Protein AF-G5K850-F1 (afdb_monomer)

Structure (mmCIF, N/CA/C/O backbone):
data_AF-G5K850-F1
#
_entry.id   AF-G5K850-F1
#
loop_
_atom_site.group_PDB
_atom_site.id
_atom_site.type_symbol
_atom_site.label_atom_id
_atom_site.label_alt_id
_atom_site.label_comp_id
_atom_site.label_asym_id
_atom_site.label_entity_id
_atom_site.label_seq_id
_atom_site.pdbx_PDB_ins_code
_atom_site.Cartn_x
_atom_site.Cartn_y
_atom_site.Cartn_z
_atom_site.occupancy
_atom_site.B_iso_or_equiv
_atom_site.auth_seq_id
_atom_site.auth_comp_id
_atom_site.auth_asym_id
_atom_site.auth_atom_id
_atom_site.pdbx_PDB_model_num
ATOM 1 N N . MET A 1 1 ? 1.939 8.771 -0.094 1.00 84.94 1 MET A N 1
ATOM 2 C CA . MET A 1 1 ? 2.067 8.155 -1.436 1.00 84.94 1 MET A CA 1
ATOM 3 C C . MET A 1 1 ? 3.414 8.349 -2.115 1.00 84.94 1 MET A C 1
ATOM 5 O O . MET A 1 1 ? 3.850 7.407 -2.749 1.00 84.94 1 MET A O 1
ATOM 9 N N . ARG A 1 2 ? 4.103 9.500 -2.023 1.00 87.31 2 ARG A N 1
ATOM 10 C CA . ARG A 1 2 ? 5.393 9.679 -2.732 1.00 87.31 2 ARG A CA 1
ATOM 11 C C . ARG A 1 2 ? 6.455 8.633 -2.355 1.00 87.31 2 ARG A C 1
ATOM 13 O O . ARG A 1 2 ? 7.092 8.093 -3.245 1.00 87.31 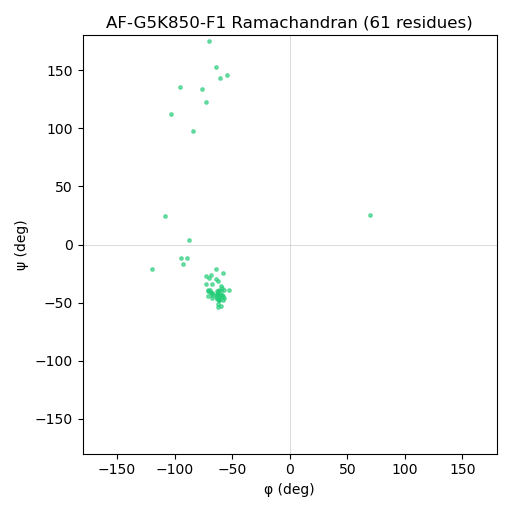2 ARG A O 1
ATOM 20 N N . GLN A 1 3 ? 6.605 8.327 -1.064 1.00 90.38 3 GLN A N 1
ATOM 21 C CA . GLN A 1 3 ? 7.546 7.306 -0.588 1.00 90.38 3 GLN A CA 1
ATOM 22 C C . GLN A 1 3 ? 7.141 5.889 -1.023 1.00 90.38 3 GLN A C 1
ATOM 24 O O . GLN A 1 3 ? 7.955 5.178 -1.591 1.00 90.38 3 GLN A O 1
ATOM 29 N N . THR A 1 4 ? 5.864 5.525 -0.874 1.00 87.94 4 THR A N 1
ATOM 30 C CA . THR A 1 4 ? 5.311 4.243 -1.348 1.00 87.94 4 THR A CA 1
ATOM 31 C C . THR A 1 4 ? 5.617 3.990 -2.822 1.00 87.94 4 THR A C 1
ATOM 33 O O . THR A 1 4 ? 5.938 2.877 -3.205 1.00 87.94 4 THR A O 1
ATOM 36 N N . ILE A 1 5 ? 5.555 5.030 -3.654 1.00 90.38 5 ILE A N 1
ATOM 37 C CA . ILE A 1 5 ? 5.857 4.921 -5.085 1.00 90.38 5 ILE A CA 1
ATOM 38 C C . ILE A 1 5 ? 7.330 4.625 -5.319 1.00 90.38 5 ILE A C 1
ATOM 40 O O . ILE A 1 5 ? 7.631 3.729 -6.093 1.00 90.38 5 ILE A O 1
ATOM 44 N N . LYS A 1 6 ? 8.235 5.298 -4.598 1.00 91.44 6 LYS A N 1
ATOM 45 C CA . LYS A 1 6 ? 9.665 4.964 -4.641 1.00 91.44 6 LYS A CA 1
ATOM 46 C C . LYS A 1 6 ? 9.923 3.517 -4.223 1.00 91.44 6 LYS A C 1
ATOM 48 O O . LYS A 1 6 ? 10.787 2.873 -4.796 1.00 91.44 6 LYS A O 1
ATOM 53 N N . GLU A 1 7 ? 9.175 3.009 -3.247 1.00 93.00 7 GLU A N 1
ATOM 54 C CA . GLU A 1 7 ? 9.285 1.613 -2.820 1.00 93.00 7 GLU A CA 1
ATOM 55 C C . GLU A 1 7 ? 8.758 0.647 -3.888 1.00 93.00 7 GLU A C 1
ATOM 57 O O . GLU A 1 7 ? 9.414 -0.350 -4.149 1.00 93.00 7 GLU A O 1
ATOM 62 N N . ILE A 1 8 ? 7.659 0.958 -4.585 1.00 92.69 8 ILE A N 1
ATOM 63 C CA . ILE A 1 8 ? 7.151 0.136 -5.704 1.00 92.69 8 ILE A CA 1
ATOM 64 C C . ILE A 1 8 ? 8.162 0.052 -6.866 1.00 92.69 8 ILE A C 1
ATOM 66 O O . ILE A 1 8 ? 8.220 -0.967 -7.552 1.00 92.69 8 ILE A O 1
ATOM 70 N N . GLU A 1 9 ? 8.974 1.087 -7.092 1.00 90.44 9 GLU A N 1
ATOM 71 C CA . GLU A 1 9 ? 10.000 1.071 -8.150 1.00 90.44 9 GLU A CA 1
ATOM 72 C C . GLU A 1 9 ? 11.082 0.005 -7.913 1.00 90.44 9 GLU A C 1
ATOM 74 O O . GLU A 1 9 ? 11.639 -0.521 -8.871 1.00 90.44 9 GLU A O 1
ATOM 79 N N . VAL A 1 10 ? 11.377 -0.336 -6.652 1.00 91.81 10 VAL A N 1
ATOM 80 C CA . VAL A 1 10 ? 12.512 -1.212 -6.298 1.00 91.81 10 VAL A CA 1
ATOM 81 C C . VAL A 1 10 ? 12.111 -2.495 -5.569 1.00 91.81 10 VAL A C 1
ATOM 83 O O . VAL A 1 10 ? 12.874 -3.458 -5.553 1.00 91.81 10 VAL A O 1
ATOM 86 N N . A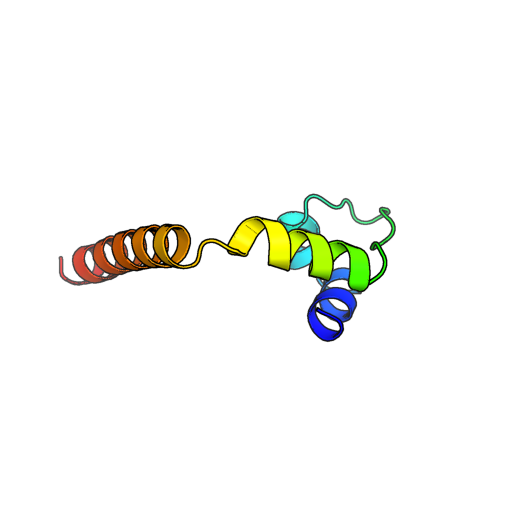SN A 1 11 ? 10.931 -2.534 -4.949 1.00 94.38 11 ASN A N 1
ATOM 87 C CA . ASN A 1 11 ? 10.492 -3.632 -4.097 1.00 94.38 11 ASN A CA 1
ATOM 88 C C . ASN A 1 11 ? 9.478 -4.526 -4.821 1.00 94.38 11 ASN A C 1
ATOM 90 O O . ASN A 1 11 ? 8.328 -4.146 -5.050 1.00 94.38 11 ASN A O 1
ATOM 94 N N . VAL A 1 12 ? 9.896 -5.759 -5.112 1.00 94.62 12 VAL A N 1
ATOM 95 C CA . VAL A 1 12 ? 9.084 -6.768 -5.809 1.00 94.62 12 VAL A CA 1
ATOM 96 C C . VAL A 1 12 ? 7.792 -7.100 -5.057 1.00 94.62 12 VAL A C 1
ATOM 98 O O . VAL A 1 12 ? 6.737 -7.203 -5.681 1.00 94.62 12 VAL A O 1
ATOM 101 N N . THR A 1 13 ? 7.832 -7.208 -3.727 1.00 95.19 13 THR A N 1
ATOM 102 C CA . THR A 1 13 ? 6.643 -7.494 -2.908 1.00 95.19 13 THR A CA 1
ATOM 103 C C . THR A 1 13 ? 5.594 -6.399 -3.060 1.00 95.19 13 THR A C 1
ATOM 105 O O . THR A 1 13 ? 4.400 -6.678 -3.150 1.00 95.19 13 THR A O 1
ATOM 108 N N . TYR A 1 14 ? 6.030 -5.142 -3.141 1.00 92.50 14 TYR A N 1
ATOM 109 C CA . TYR A 1 14 ? 5.113 -4.022 -3.321 1.00 92.50 14 TYR A CA 1
ATOM 110 C C . TYR A 1 14 ? 4.529 -4.016 -4.733 1.00 92.50 14 TYR A C 1
ATOM 112 O O . TYR A 1 14 ? 3.331 -3.794 -4.887 1.00 92.50 14 TYR A O 1
ATOM 120 N N . ARG A 1 15 ? 5.324 -4.333 -5.761 1.00 93.62 15 ARG A N 1
ATOM 121 C CA . ARG A 1 15 ? 4.806 -4.503 -7.129 1.00 93.62 15 ARG A CA 1
ATOM 122 C C . ARG A 1 15 ? 3.730 -5.583 -7.194 1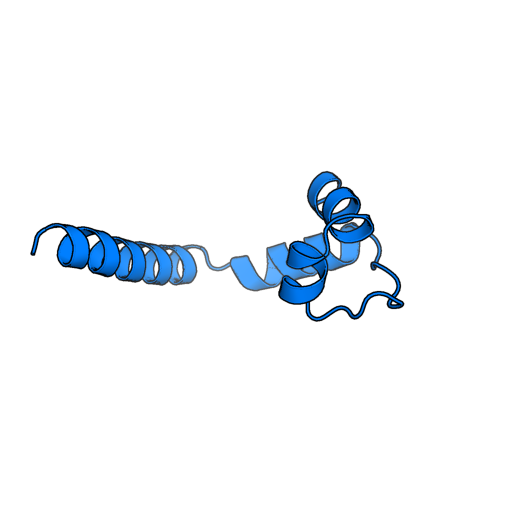.00 93.62 15 ARG A C 1
ATOM 124 O O . ARG A 1 15 ? 2.644 -5.306 -7.697 1.00 93.62 15 ARG A O 1
ATOM 131 N N . TRP A 1 16 ? 3.989 -6.749 -6.600 1.00 93.94 16 TRP A N 1
ATOM 132 C CA . TRP A 1 16 ? 3.009 -7.832 -6.494 1.00 93.94 16 TRP A CA 1
ATOM 133 C C . TRP A 1 16 ? 1.721 -7.378 -5.794 1.00 93.94 16 TRP A C 1
ATOM 135 O O . TRP A 1 16 ? 0.632 -7.606 -6.316 1.00 93.94 16 TRP A O 1
ATOM 145 N N . PHE A 1 17 ? 1.832 -6.664 -4.669 1.00 91.00 17 PHE A N 1
ATOM 146 C CA . PHE A 1 17 ? 0.670 -6.155 -3.935 1.00 91.00 17 PHE A CA 1
ATOM 147 C C . PHE A 1 17 ? -0.197 -5.202 -4.776 1.00 91.00 17 PHE A C 1
ATOM 149 O O . PHE A 1 17 ? -1.423 -5.214 -4.675 1.00 91.00 17 PHE A O 1
ATOM 156 N N . PHE A 1 18 ? 0.428 -4.393 -5.634 1.00 88.50 18 PHE A N 1
ATOM 157 C CA . PHE A 1 18 ? -0.274 -3.501 -6.560 1.00 88.50 18 PHE A CA 1
ATOM 158 C C . PHE A 1 18 ? -0.648 -4.161 -7.898 1.00 88.50 18 PHE A C 1
ATOM 160 O O . PHE A 1 18 ? -1.203 -3.481 -8.762 1.00 88.50 18 PHE A O 1
ATOM 167 N N . GLY A 1 19 ? -0.393 -5.463 -8.069 1.00 90.94 19 GLY A N 1
ATOM 168 C CA . GLY A 1 19 ? -0.711 -6.208 -9.289 1.00 90.94 19 GLY A CA 1
ATOM 169 C C . GLY A 1 19 ? 0.150 -5.826 -10.496 1.00 90.94 19 GLY A C 1
ATOM 170 O O . GLY A 1 19 ? -0.302 -5.965 -11.628 1.00 90.94 19 GLY A O 1
ATOM 171 N N . LEU A 1 20 ? 1.359 -5.314 -10.262 1.00 93.88 20 LEU A N 1
ATOM 172 C CA . LEU A 1 20 ? 2.314 -4.940 -11.302 1.00 93.88 20 LEU A CA 1
ATOM 173 C C . LEU A 1 20 ? 3.293 -6.089 -11.559 1.00 93.88 20 LEU A C 1
ATOM 175 O O . LEU A 1 20 ? 3.862 -6.660 -10.624 1.00 93.88 20 LEU A O 1
ATOM 179 N N . THR A 1 21 ? 3.551 -6.378 -12.830 1.00 92.94 21 THR A N 1
ATOM 180 C CA . THR A 1 21 ? 4.695 -7.188 -13.270 1.00 92.94 21 THR A CA 1
ATOM 181 C C . THR A 1 21 ? 5.999 -6.414 -13.063 1.00 92.94 21 THR A C 1
ATOM 183 O O . THR A 1 21 ? 5.982 -5.249 -12.668 1.00 92.94 21 THR A O 1
ATOM 186 N N . LEU A 1 22 ? 7.161 -7.018 -13.313 1.00 90.12 22 LEU A N 1
ATOM 187 C CA . LEU A 1 22 ? 8.446 -6.314 -13.184 1.00 90.12 22 LEU A CA 1
ATOM 188 C C . LEU A 1 22 ? 8.649 -5.225 -14.250 1.00 90.12 22 LEU A C 1
ATOM 190 O O . LEU A 1 22 ? 9.354 -4.255 -13.995 1.00 90.12 22 LEU A O 1
ATOM 194 N N . GLU A 1 23 ? 8.003 -5.360 -15.406 1.00 92.62 23 GLU A N 1
ATOM 195 C CA . GLU A 1 23 ? 8.191 -4.477 -16.565 1.00 92.62 23 GLU A CA 1
ATOM 196 C C . GLU A 1 23 ? 7.195 -3.310 -16.597 1.00 92.62 23 GLU A C 1
ATOM 198 O O . GLU A 1 23 ? 7.416 -2.311 -17.284 1.00 92.62 23 GLU A O 1
ATOM 203 N N . ASP A 1 24 ? 6.104 -3.408 -15.832 1.00 9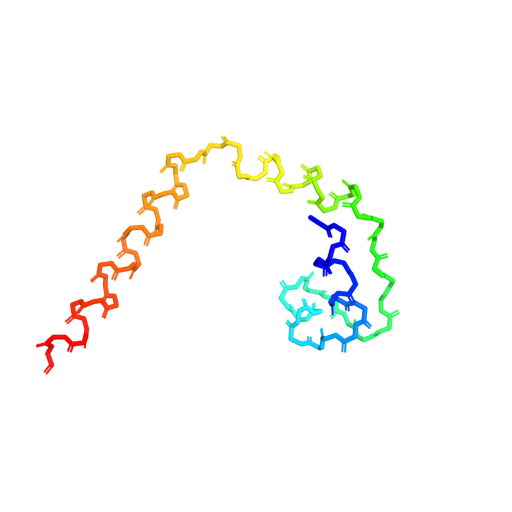4.56 24 ASP A N 1
ATOM 204 C CA . ASP A 1 24 ? 5.074 -2.374 -15.804 1.00 94.56 24 ASP A CA 1
ATOM 205 C C . ASP A 1 24 ? 5.612 -1.019 -15.326 1.00 94.56 24 ASP A C 1
ATOM 207 O O . ASP A 1 24 ? 6.416 -0.904 -14.398 1.00 94.56 24 ASP A O 1
ATOM 211 N N . LYS A 1 25 ? 5.114 0.067 -15.912 1.00 92.38 25 LYS A N 1
ATOM 212 C CA . LYS A 1 25 ? 5.454 1.407 -15.425 1.00 92.38 25 LYS A CA 1
ATOM 213 C C . LYS A 1 25 ? 4.681 1.714 -14.150 1.00 92.38 25 LYS A C 1
ATOM 215 O O . LYS A 1 25 ? 3.461 1.551 -14.095 1.00 92.38 25 LYS A O 1
ATOM 220 N N . VAL A 1 26 ? 5.370 2.247 -13.144 1.00 91.62 26 VAL A N 1
ATOM 221 C CA . VAL A 1 26 ? 4.702 2.744 -11.941 1.00 91.62 26 VAL A CA 1
ATOM 222 C C . VAL A 1 26 ? 3.987 4.051 -12.281 1.00 91.62 26 VAL A C 1
ATOM 224 O O . VAL A 1 26 ? 4.582 5.012 -12.767 1.00 91.62 26 VAL A O 1
ATOM 227 N N . ALA A 1 27 ? 2.673 4.094 -12.054 1.00 89.69 27 ALA A N 1
ATOM 228 C CA . ALA A 1 27 ? 1.897 5.306 -12.280 1.00 89.69 27 ALA A CA 1
ATOM 229 C C . ALA A 1 27 ? 2.343 6.446 -11.345 1.00 89.69 27 ALA A C 1
ATOM 231 O O . ALA A 1 27 ? 2.799 6.226 -10.222 1.00 89.69 27 ALA A O 1
ATOM 232 N N . HIS A 1 28 ? 2.143 7.689 -11.788 1.00 90.50 28 HIS A N 1
ATOM 233 C CA . HIS A 1 28 ? 2.486 8.871 -11.002 1.00 90.50 28 HIS A CA 1
ATOM 234 C C . HIS A 1 28 ? 1.827 8.852 -9.609 1.00 90.50 28 HIS A C 1
ATOM 236 O O . HIS A 1 28 ? 0.686 8.414 -9.439 1.00 90.50 28 HIS A O 1
ATOM 242 N N . PHE A 1 29 ? 2.515 9.387 -8.594 1.00 86.31 29 PHE A N 1
ATOM 243 C CA . PHE A 1 29 ? 2.094 9.272 -7.191 1.00 86.31 29 PHE A CA 1
ATOM 244 C C . PHE A 1 29 ? 0.697 9.832 -6.885 1.00 86.31 29 PHE A C 1
ATOM 246 O O . PHE A 1 29 ? 0.063 9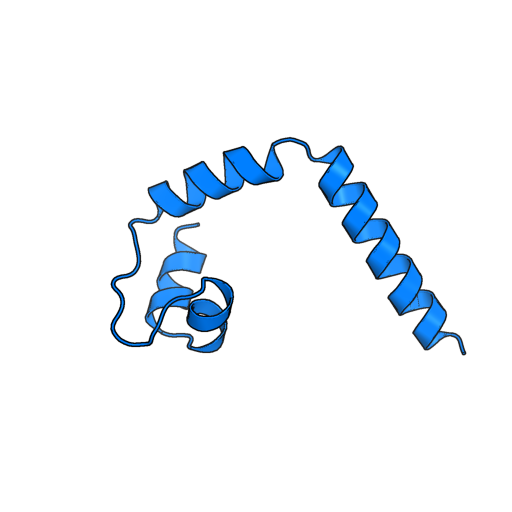.425 -5.908 1.00 86.31 29 PHE A O 1
ATOM 253 N N . THR A 1 30 ? 0.207 10.768 -7.700 1.00 90.06 30 THR A N 1
ATOM 254 C CA . THR A 1 30 ? -1.144 11.331 -7.569 1.00 90.06 30 THR A CA 1
ATOM 255 C C . THR A 1 30 ? -2.234 10.334 -7.946 1.00 90.06 30 THR A C 1
ATOM 257 O O . THR A 1 30 ? -3.318 10.410 -7.373 1.00 90.06 30 THR A O 1
ATOM 260 N N . THR A 1 31 ? -1.965 9.387 -8.848 1.00 90.69 31 THR A N 1
ATOM 261 C CA . THR A 1 31 ? -2.921 8.351 -9.262 1.00 90.69 31 THR A CA 1
ATOM 262 C C . THR A 1 31 ? -3.293 7.473 -8.074 1.00 90.69 31 THR A C 1
ATOM 264 O O . THR A 1 31 ? -4.462 7.379 -7.701 1.00 90.69 31 THR A O 1
ATOM 267 N N . TYR A 1 32 ? -2.285 6.917 -7.402 1.00 85.81 32 TYR A N 1
ATOM 268 C CA . TYR A 1 32 ? -2.498 6.095 -6.216 1.00 85.81 32 TYR A CA 1
ATOM 269 C C . TYR A 1 32 ? -3.025 6.904 -5.030 1.00 85.81 32 TYR A C 1
ATOM 271 O O . TYR A 1 32 ? -3.848 6.395 -4.280 1.00 85.81 32 TYR A O 1
ATOM 279 N N . GLY A 1 33 ? -2.622 8.172 -4.886 1.00 87.81 33 GLY A N 1
ATOM 280 C CA . GLY A 1 33 ? -3.184 9.067 -3.868 1.00 87.81 33 GLY A CA 1
ATOM 281 C C . GLY A 1 33 ? -4.681 9.297 -4.037 1.00 87.81 33 GLY A C 1
ATOM 282 O O . GLY A 1 33 ? -5.429 9.139 -3.078 1.00 87.81 33 GLY A O 1
ATOM 283 N N . LYS A 1 34 ? -5.137 9.598 -5.258 1.00 90.38 34 LYS A N 1
ATOM 284 C CA . LYS A 1 34 ? -6.567 9.767 -5.550 1.00 90.38 34 LYS A CA 1
ATOM 285 C C . LYS A 1 34 ? -7.346 8.468 -5.340 1.00 90.38 34 LYS A C 1
ATOM 287 O O . LYS A 1 34 ? -8.419 8.500 -4.743 1.00 90.38 34 LYS A O 1
ATOM 292 N N . ASN A 1 35 ? -6.803 7.334 -5.790 1.00 88.50 35 ASN A N 1
ATOM 293 C CA . ASN A 1 35 ? -7.441 6.033 -5.584 1.00 88.50 35 ASN A CA 1
ATOM 294 C C . ASN A 1 35 ? -7.540 5.674 -4.095 1.00 88.50 35 ASN A C 1
ATOM 296 O O . ASN A 1 35 ? -8.591 5.227 -3.647 1.00 88.50 35 ASN A O 1
ATOM 300 N N . TYR A 1 36 ? -6.477 5.919 -3.325 1.00 87.00 36 TYR A N 1
ATOM 301 C CA . TYR A 1 36 ? -6.464 5.711 -1.881 1.00 87.00 36 TYR A CA 1
ATOM 302 C C . TYR A 1 36 ? -7.529 6.568 -1.194 1.00 87.00 36 TYR A C 1
ATOM 304 O O . TYR A 1 36 ? -8.396 6.030 -0.512 1.00 87.00 36 TYR A O 1
ATOM 312 N N . SER A 1 37 ? -7.540 7.881 -1.442 1.00 89.12 37 SER A N 1
ATOM 313 C CA . SER A 1 37 ? -8.539 8.770 -0.843 1.00 89.12 37 SER A CA 1
ATOM 314 C C . SER A 1 37 ? -9.969 8.342 -1.168 1.00 89.12 37 SER A C 1
ATOM 316 O O . SER A 1 37 ? -10.819 8.398 -0.292 1.00 89.12 37 SER A O 1
ATOM 318 N N . ARG A 1 38 ? -10.237 7.877 -2.396 1.00 89.25 38 ARG A N 1
ATOM 319 C CA . ARG A 1 38 ? -11.566 7.390 -2.790 1.00 89.25 38 ARG A CA 1
ATOM 320 C C . ARG A 1 38 ? -11.926 6.049 -2.138 1.00 89.25 38 ARG A C 1
ATOM 322 O O . ARG A 1 38 ? -13.059 5.884 -1.705 1.00 89.25 38 ARG A O 1
ATOM 329 N N . ARG A 1 39 ? -11.008 5.076 -2.098 1.00 87.50 39 ARG A N 1
ATOM 330 C CA . ARG A 1 39 ? -11.288 3.737 -1.542 1.00 87.50 39 ARG A CA 1
ATOM 331 C C . ARG A 1 39 ? -11.408 3.724 -0.025 1.00 87.50 39 ARG A C 1
ATOM 333 O O . ARG A 1 39 ? -12.195 2.954 0.503 1.00 87.50 39 ARG A O 1
ATOM 340 N N . PHE A 1 40 ? -10.638 4.567 0.649 1.00 86.94 40 PHE A N 1
ATOM 341 C CA . PHE A 1 40 ? -10.565 4.624 2.109 1.00 86.94 40 PHE A CA 1
ATOM 342 C C . PHE A 1 40 ? -11.251 5.881 2.656 1.00 86.94 40 PHE A C 1
ATOM 344 O O . PHE A 1 40 ? -10.896 6.382 3.723 1.00 86.94 40 PHE A O 1
ATOM 351 N N . GLN A 1 41 ? -12.205 6.430 1.897 1.00 89.94 41 GLN A N 1
ATOM 352 C CA . GLN A 1 41 ? -12.946 7.617 2.305 1.00 89.94 41 GLN A CA 1
ATOM 353 C C . GLN A 1 41 ? -13.876 7.309 3.482 1.00 89.94 41 GLN A C 1
ATOM 355 O O . GLN A 1 41 ? -13.952 8.097 4.424 1.00 89.94 41 GLN A O 1
ATOM 360 N N . ASP A 1 42 ? -14.530 6.145 3.444 1.00 91.56 42 ASP A N 1
ATOM 361 C CA . ASP A 1 42 ? -15.292 5.616 4.569 1.00 91.56 42 ASP A CA 1
ATOM 362 C C . ASP A 1 42 ? -14.355 4.872 5.526 1.00 91.56 42 ASP A C 1
ATOM 364 O O . ASP A 1 42 ? -13.976 3.716 5.322 1.00 91.56 42 ASP A O 1
ATOM 368 N N . LYS A 1 43 ? -13.944 5.584 6.572 1.00 89.31 43 LYS A N 1
ATOM 369 C CA . LYS A 1 43 ? -13.021 5.059 7.577 1.00 89.31 43 LYS A CA 1
ATOM 370 C C . LYS A 1 43 ? -13.679 4.026 8.488 1.00 89.31 43 LYS A C 1
ATOM 372 O O . LYS A 1 43 ? -12.970 3.147 8.963 1.00 89.31 43 LYS A O 1
ATOM 377 N N . GLN A 1 44 ? -14.997 4.095 8.693 1.00 94.75 44 GLN A N 1
ATOM 378 C CA . GLN A 1 44 ? -15.696 3.213 9.632 1.00 94.75 44 GLN A CA 1
ATOM 379 C C . GLN A 1 44 ? -15.685 1.768 9.136 1.00 94.75 44 GLN A C 1
ATOM 381 O O . GLN A 1 44 ? -15.406 0.850 9.904 1.00 94.75 44 GLN A O 1
ATOM 386 N N . VAL A 1 45 ? -15.908 1.565 7.835 1.00 91.75 45 VAL A N 1
ATOM 387 C CA . VAL A 1 45 ? -15.859 0.229 7.219 1.00 91.75 45 VAL A CA 1
ATOM 388 C C . VAL A 1 45 ? -14.471 -0.394 7.366 1.00 91.75 45 VAL A C 1
ATOM 390 O O . VAL A 1 45 ? -14.336 -1.556 7.746 1.00 91.75 45 VAL A O 1
ATOM 393 N N . ILE A 1 46 ? -13.425 0.383 7.088 1.00 91.31 46 ILE A N 1
ATOM 394 C CA . ILE A 1 46 ? -12.041 -0.096 7.146 1.00 91.31 46 ILE A CA 1
ATOM 395 C C . ILE A 1 46 ? -11.630 -0.399 8.585 1.00 91.31 46 ILE A C 1
ATOM 397 O O . ILE A 1 46 ? -11.007 -1.428 8.838 1.00 91.31 46 ILE A O 1
ATOM 401 N N . GLU A 1 47 ? -12.007 0.463 9.526 1.00 94.75 47 GLU A N 1
ATOM 402 C CA . GLU A 1 47 ? -11.750 0.269 10.950 1.00 94.75 47 GLU A CA 1
ATOM 403 C C . GLU A 1 47 ? -12.453 -0.981 11.487 1.00 94.75 47 GLU A C 1
ATOM 405 O O . GLU A 1 47 ? -11.831 -1.768 12.201 1.00 94.75 47 GLU A O 1
ATOM 410 N N . ALA A 1 48 ? -13.705 -1.222 11.089 1.00 96.31 48 ALA A N 1
ATOM 411 C CA . ALA A 1 48 ? -14.449 -2.415 11.479 1.00 96.31 48 ALA A CA 1
ATOM 412 C C . ALA A 1 48 ? -13.788 -3.702 10.956 1.00 96.31 48 ALA A C 1
ATOM 414 O O . ALA A 1 48 ? -13.582 -4.644 11.723 1.00 96.31 48 ALA A O 1
ATOM 415 N N . ILE A 1 49 ? -13.400 -3.731 9.674 1.00 95.38 49 ILE A N 1
ATOM 416 C CA . ILE A 1 49 ? -12.698 -4.879 9.073 1.00 95.38 49 ILE A CA 1
ATOM 417 C C . ILE A 1 49 ? -11.357 -5.113 9.775 1.00 95.38 49 ILE A C 1
ATOM 419 O O . ILE A 1 49 ? -11.045 -6.243 10.151 1.00 95.38 49 ILE A O 1
ATOM 423 N N . PHE A 1 50 ? -10.572 -4.052 9.972 1.00 95.62 50 PHE A N 1
ATOM 424 C CA . PHE A 1 50 ? -9.271 -4.148 10.626 1.00 95.62 50 PHE A CA 1
ATOM 425 C C . PHE A 1 50 ? -9.399 -4.669 12.060 1.00 95.62 50 PHE A C 1
ATOM 427 O O . PHE A 1 50 ? -8.698 -5.607 12.433 1.00 95.62 50 PHE A O 1
ATOM 434 N N . SER A 1 51 ? -10.331 -4.114 12.836 1.00 97.38 51 SER A N 1
ATOM 435 C CA . SER A 1 51 ? -10.580 -4.516 14.224 1.00 97.38 51 SER A CA 1
ATOM 436 C C . SER A 1 51 ? -11.023 -5.974 14.319 1.00 97.38 51 SER A C 1
ATOM 438 O O . SER A 1 51 ? -10.566 -6.700 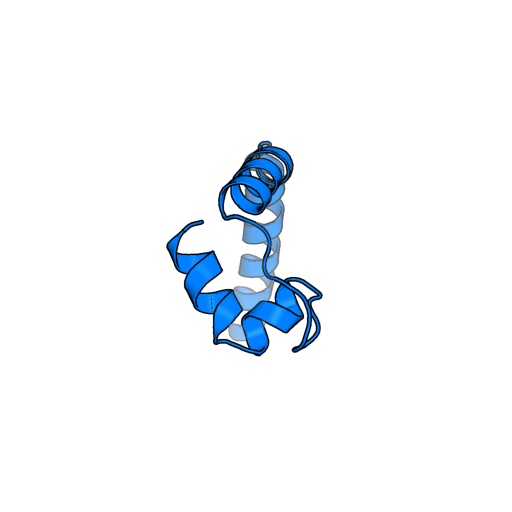15.200 1.00 97.38 51 SER A O 1
ATOM 440 N N . HIS A 1 52 ? -11.864 -6.428 13.385 1.00 97.38 52 HIS A N 1
ATOM 441 C CA . HIS A 1 52 ? -12.293 -7.821 13.321 1.00 97.38 52 HIS A CA 1
ATOM 442 C C . HIS A 1 52 ? -11.118 -8.775 13.066 1.00 97.38 52 HIS A C 1
ATOM 444 O O . HIS A 1 52 ? -10.926 -9.722 13.827 1.00 97.38 52 HIS A O 1
ATOM 450 N N . ILE A 1 53 ? -10.301 -8.504 12.042 1.00 97.06 53 ILE A N 1
ATOM 451 C CA . ILE A 1 53 ? -9.130 -9.333 11.713 1.00 97.06 53 ILE A CA 1
ATOM 452 C C . ILE A 1 53 ? -8.119 -9.323 12.864 1.00 97.06 53 ILE A C 1
ATOM 454 O O . ILE A 1 53 ? -7.599 -10.373 13.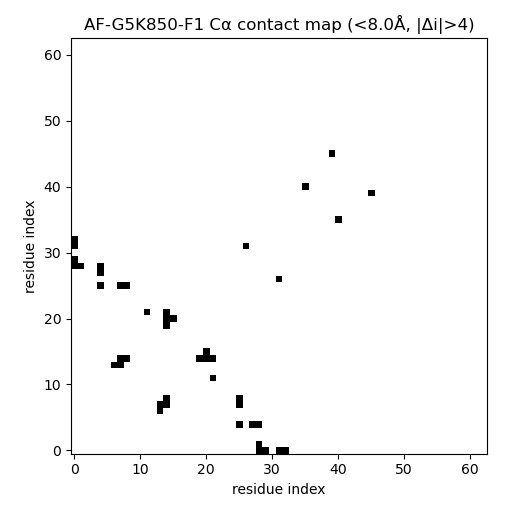235 1.00 97.06 53 ILE A O 1
ATOM 458 N N . LEU A 1 54 ? -7.863 -8.156 13.460 1.00 96.88 54 LEU A N 1
ATOM 459 C CA . LEU A 1 54 ? -6.962 -8.036 14.602 1.00 96.88 54 LEU A CA 1
ATOM 460 C C . LEU A 1 54 ? -7.452 -8.879 15.786 1.00 96.88 54 LEU A C 1
ATOM 462 O O . LEU A 1 54 ? -6.655 -9.599 16.383 1.00 96.88 54 LEU A O 1
ATOM 466 N N . GLY A 1 55 ? -8.754 -8.842 16.083 1.00 97.06 55 GLY A N 1
ATOM 467 C CA . GLY A 1 55 ? -9.362 -9.687 17.111 1.00 97.06 55 GLY A CA 1
ATOM 468 C C . GLY A 1 55 ? -9.168 -11.180 16.839 1.00 97.06 55 GLY A C 1
ATOM 469 O O . GLY A 1 55 ? -8.786 -11.915 17.745 1.00 97.06 55 GLY A O 1
ATOM 470 N N . LEU A 1 56 ? -9.351 -11.627 15.591 1.00 96.88 56 LEU A N 1
ATOM 471 C CA . LEU A 1 56 ? -9.098 -13.021 15.205 1.00 96.88 56 LEU A CA 1
ATOM 472 C C . LEU A 1 56 ? -7.637 -13.426 15.432 1.00 96.88 56 LEU A C 1
ATOM 474 O O . LEU A 1 56 ? -7.382 -14.493 15.984 1.00 96.88 56 LEU A O 1
ATOM 478 N N . CYS A 1 57 ? -6.682 -12.578 15.043 1.00 96.56 57 CYS A N 1
ATOM 479 C CA . CYS A 1 57 ? -5.262 -12.855 15.251 1.00 96.56 57 CYS A CA 1
ATOM 480 C C . CYS A 1 57 ? -4.909 -12.932 16.738 1.00 96.56 57 CYS A C 1
ATOM 482 O O . CYS A 1 57 ? -4.212 -13.854 17.142 1.00 96.56 57 CYS A O 1
ATOM 484 N N . LEU A 1 58 ? -5.397 -11.992 17.552 1.00 95.94 58 LEU A N 1
ATOM 485 C CA . LEU A 1 58 ? -5.121 -11.977 18.990 1.00 95.94 58 LEU A CA 1
ATOM 486 C C . LEU A 1 58 ? -5.694 -13.208 19.696 1.00 95.94 58 LEU A C 1
ATOM 488 O O . LEU A 1 58 ? -5.024 -13.781 20.548 1.00 95.94 58 LEU A O 1
ATOM 492 N N . ASN A 1 59 ? -6.895 -13.640 19.309 1.00 92.56 59 ASN A N 1
ATOM 493 C CA . ASN A 1 59 ? -7.520 -14.828 19.885 1.00 92.56 59 ASN A CA 1
ATOM 494 C C . ASN A 1 59 ? -6.814 -16.119 19.439 1.00 92.56 59 ASN A C 1
ATOM 496 O O . ASN A 1 59 ? -6.582 -16.989 20.262 1.00 92.56 59 ASN A O 1
ATOM 500 N N . CYS A 1 60 ? -6.394 -16.212 18.173 1.00 83.75 60 CYS A N 1
ATOM 501 C CA . CYS A 1 60 ? -5.628 -17.351 17.644 1.00 83.75 60 CYS A CA 1
ATOM 502 C C . CYS A 1 60 ? -4.242 -17.512 18.302 1.00 83.75 60 CYS A C 1
ATOM 504 O O . CYS A 1 60 ? -3.649 -18.579 18.246 1.00 83.75 60 CYS A O 1
ATOM 506 N N . TRP A 1 61 ? -3.707 -16.446 18.903 1.00 67.31 61 TRP A N 1
ATOM 507 C CA . TRP A 1 61 ? -2.443 -16.474 19.648 1.00 67.31 61 TRP A CA 1
ATOM 508 C C . TRP A 1 61 ? -2.616 -16.813 21.134 1.00 67.31 61 TRP A C 1
ATOM 510 O O . TRP A 1 61 ? -1.615 -17.002 21.825 1.00 67.31 61 TRP A O 1
ATOM 520 N N . ALA A 1 62 ? -3.852 -16.809 21.640 1.00 64.12 62 ALA A N 1
ATOM 521 C CA . ALA A 1 62 ? -4.164 -17.086 23.040 1.00 64.12 62 ALA A CA 1
ATOM 522 C C . ALA A 1 62 ? -4.522 -18.563 23.303 1.00 64.12 62 ALA A C 1
ATOM 524 O O . ALA A 1 62 ? -4.564 -18.959 24.470 1.00 64.12 62 ALA A O 1
ATOM 525 N N . ASP A 1 63 ? -4.744 -19.341 22.239 1.00 53.16 63 ASP A N 1
ATOM 526 C CA . ASP A 1 63 ? -4.889 -20.804 22.232 1.00 53.16 63 ASP A CA 1
ATOM 527 C C . ASP A 1 63 ? -3.543 -21.492 21.926 1.00 53.16 63 ASP A C 1
ATOM 529 O O . ASP A 1 63 ? -3.296 -22.589 22.483 1.00 53.16 63 ASP A O 1
#

Radius of gyration: 15.53 Å; Cα contacts (8 Å, |Δi|>4): 22; chains: 1; bounding box: 28×32×40 Å

Foldseek 3Di:
DVVLLVCCLPPPVSCVVVVHDNPDDRDDPVVVVVVCCVVCVPVVVVVVVVVVVVVVVVVVVVD

Organism: NCBI:txid875093

pLDDT: mean 90.31, std 7.35, range [53.16, 97.38]

Solvent-accessible surface area (backbone atoms only — not comparable to full-atom values): 3812 Å² total; per-residue (Å²): 87,68,66,61,48,58,43,41,76,76,34,65,70,51,21,53,75,73,72,41,62,94,83,57,80,83,74,61,47,65,59,59,42,53,52,47,54,65,74,57,60,62,54,66,62,54,50,52,54,51,52,51,55,50,51,52,54,56,52,67,71,74,113

Mean predicted aligned error: 5.24 Å

Sequence (63 aa):
MRQTIKEIEVNVTYRWFFGLTLEDKVAHFTTYGKNYSRRFQDKQVIEAIFSHILGLCLNCWAD

Secondary structure (DSSP, 8-state):
-HHHHHHHHH-HHHHHHTT--SSSPPPPHHHHHHHHHHHTS-HHHHHHHHHHHHHHHHHHTT-

InterPro domains:
  IPR008490 Transposase InsH, N-terminal [PF05598] (2-38)

=== Feature glossary ===
Legend for the data blocks above and below:

— What the protein is —

The amino-acid sequence is the protein's primary structure: the linear order of residues from the N-terminus to the C-terminus, written in one-letter code. Everything else here — the 3D coordinates, the secondary structure, the domain annotations — is ultimately a consequence of this string.

Functional annotations link the protein to curated databases. InterPro entries identify conserved domains and families by matching the sequence against member-database signatures (Pfam, PROSITE, CDD, …). Gene Ontology (GO) terms describe molecular function, biological process, and cellular component in a controlled vocabulary. CATH places the structure in a hierarchical fold classification (Class/Architecture/Topology/Homologous-superfamily). The organism is the source species.

— Where its atoms are —

Atomic coordinates in PDBx/mmCIF format — the same representation the Protein Data Bank distributes. Each line of the _atom_site loop place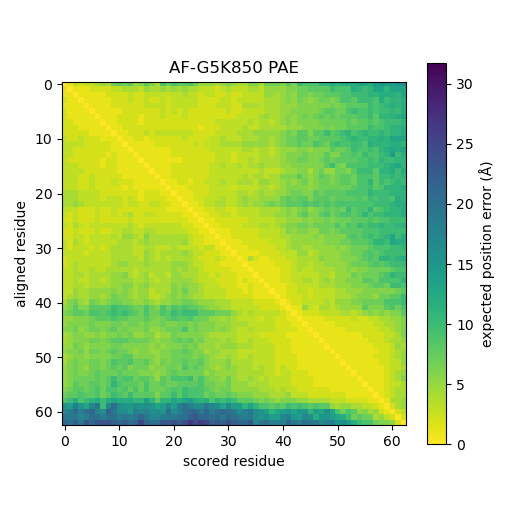s one backbone atom in Cartesian space (units: ångströms, origin: arbitrary).

The six renders are orthographic views along the three Cartesian axes in both directions. Representation (cartoon, sticks, or surface) and color scheme (sequence-rainbow or by-chain) vary across proteins so the training set covers all the common visualization conventions.

— Local backbone conformation —

Eight-state secondary structure (DSSP): H is the canonical α-helix, G the tighter 3₁₀-helix, I the wider π-helix; E/B are β-structure, T and S are turns and bends, and '-' is everything else. DSSP derives these from the pattern of main-chain N–H···O=C hydrogen bonds, not from the sequence.

Three-state secondary structure (P-SEA) collapses the eight DSSP classes into helix (a), strand (b), and coil (c). P-SEA assigns these from Cα geometry alone — distances and angles — without requiring backbone oxygens, so it works on any Cα trace.

φ (phi) and ψ (psi) are the two rotatable backbone dihedrals per residue: φ is the C(i-1)–N–Cα–C torsion, ψ is the N–Cα–C–N(i+1) torsion, both in degrees on (−180°, 180°]. α-helical residues cluster near (−60°, −45°); β-strand residues near (−120°, +130°). A Ramachandran plot is simply a scatter of (φ, ψ) for every residue.

— Global shape and packing —

The geometric summary reports three shape descriptors. Rg (radius of gyration) measures how spread out the Cα atoms are about their centre of mass; compact globular proteins have small Rg, elongated or unfolded ones large. Cα contacts (<8 Å, |i−j|>4) count long-range residue pairs in spatial proximity — high for tightly packed folds, near zero for rods or random coil. The bounding-box extents give the protein's footprint along x, y, z in Å.

SASA measures how much of the protein is reachable by solvent. It is computed by rolling a water-sized probe over the atomic surface and summing the exposed area (Å²). Per-residue SASA distinguishes core (buried, low SASA) from surface (exposed, high SASA) residues; total SASA is a whole-molecule size measure.

Plot images: a contact map (which residues are close in 3D, as an N×N binary image), a Ramachandran scatter (backbone torsion angles, revealing secondary-structure composition at a glance), and — for AlphaFold structures — a PAE heatmap (pairwise prediction confidence).

— Structural neighborhood —

A 3Di character summarizes, for each residue, the relative orientation of the Cα frame of its nearest spatial neighbor. Because it encodes fold topology rather than chemistry, 3Di alignments detect remote structural similarity that sequence alignment misses.

The Foldseek neighbor list gives the closest experimentally determined structures in the PDB, ranked by structural alignment. TM-score near 1 means near-identical fold; near 0.3 means only rough topology match. This is how one finds what a novel AlphaFold prediction most resembles in the solved-structure universe.

— Confidence and disorder —

For AlphaFold models, the B-factor field carries pLDDT — the model's own estimate of local accuracy on a 0–100 scale. Regions with pLDDT<50 should be treated as essentially unmodeled; they often correspond to intrinsically disordered segments.

Crystallographic B-factors measure how much each atom's electron density is smeared out, in Å². They rise in mobile loops and surface residues and fall in the buried interior. In AlphaFold models this column is repurposed to hold pLDDT instead.

Predicted Aligned Error (PAE) is an AlphaFold confidence matrix: entry (i, j) is the expected error in the position of residue j, in ångströms, when the prediction is superimposed on the true structure at residue i. Low PAE within a block of residues means that block is internally rigid and well-predicte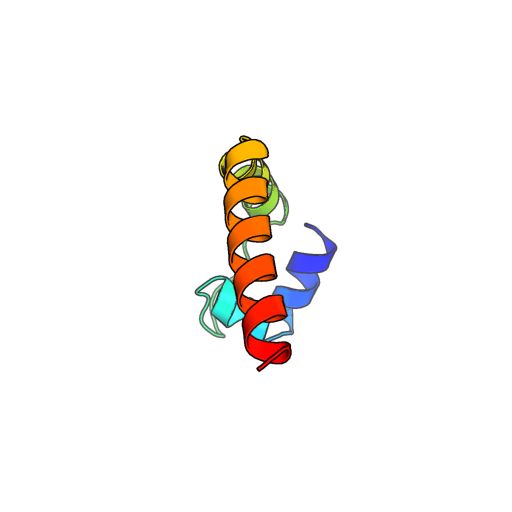d; high PAE between two blocks means their relative placement is uncertain even if each block individually is confident.